Protein AF-A0A660WP55-F1 (afdb_monomer_lite)

Foldseek 3Di:
DDPPPPDPPVVVVLVVVVVLLVVLCVVVVNPLVSSCVVVVHDSVVSVVSCVVSVVPRPDD

Secondary structure (DSSP, 8-state):
--------HHHHHHHHHHHHHHHHHHHTTT-HHHHHHHTT--HHHHHHHHHHHT------

Sequence (60 aa):
STKRKIAPLKEALKSSEREIIENALRECGGNKKKAAQILGINRTTLYNKMRELGISDIEN

Radius of gyration: 13.41 Å; chains: 1; bounding box: 27×24×40 Å

pLDDT: mean 80.98, std 13.35, range [35.84, 92.0]

Structure (mmCIF, N/CA/C/O backbone):
data_AF-A0A660WP55-F1
#
_entry.id   AF-A0A660WP55-F1
#
loop_
_atom_site.group_PDB
_atom_site.id
_atom_site.type_symbol
_atom_site.label_atom_id
_atom_site.label_alt_id
_atom_site.label_comp_id
_atom_site.label_asym_id
_atom_site.label_entity_id
_atom_site.label_seq_id
_atom_site.pdbx_PDB_ins_code
_atom_site.Cartn_x
_atom_site.Cartn_y
_atom_site.Cartn_z
_atom_site.occupancy
_atom_site.B_iso_or_equiv
_atom_site.auth_seq_id
_atom_site.auth_comp_id
_atom_site.auth_asym_id
_atom_site.auth_atom_id
_atom_site.pdbx_PDB_model_num
ATOM 1 N N . SER A 1 1 ? -10.171 -16.734 27.560 1.00 43.97 1 SER A N 1
ATOM 2 C CA . SER A 1 1 ? -10.842 -15.849 26.588 1.00 43.97 1 SER A CA 1
ATOM 3 C C . SER A 1 1 ? -9.947 -14.676 26.239 1.00 43.97 1 SER A C 1
ATOM 5 O O . SER A 1 1 ? -9.811 -13.745 27.024 1.00 43.97 1 SER A O 1
ATOM 7 N N . THR A 1 2 ? -9.251 -14.753 25.109 1.00 54.62 2 THR A N 1
ATOM 8 C CA . THR A 1 2 ? -8.348 -13.703 24.624 1.00 54.62 2 THR A CA 1
ATOM 9 C C . THR A 1 2 ? -9.170 -12.493 24.182 1.00 54.62 2 THR A C 1
ATOM 11 O O . THR A 1 2 ? -9.928 -12.556 23.218 1.00 54.62 2 THR A O 1
ATOM 14 N N . LYS A 1 3 ? -9.068 -11.384 24.927 1.00 60.62 3 LYS A N 1
ATOM 15 C CA . LYS A 1 3 ? -9.717 -10.111 24.587 1.00 60.62 3 LYS A CA 1
ATOM 16 C C . LYS A 1 3 ? -9.260 -9.686 23.189 1.00 60.62 3 LYS A C 1
ATOM 18 O O . LYS A 1 3 ? -8.096 -9.339 23.003 1.00 60.62 3 LYS A O 1
ATOM 23 N N . ARG A 1 4 ? -10.166 -9.717 22.211 1.00 63.06 4 ARG A N 1
ATOM 24 C CA . ARG A 1 4 ? -9.931 -9.165 20.874 1.00 63.06 4 ARG A CA 1
ATOM 25 C C . ARG A 1 4 ? -9.722 -7.662 21.056 1.00 63.06 4 ARG A C 1
ATOM 27 O O . ARG A 1 4 ? -10.677 -6.949 21.351 1.00 63.06 4 ARG A O 1
ATOM 34 N N . LYS A 1 5 ? -8.471 -7.190 20.994 1.00 64.38 5 LYS A N 1
ATOM 35 C CA . LYS A 1 5 ? -8.182 -5.752 21.001 1.00 64.38 5 LYS A CA 1
ATOM 36 C C . LYS A 1 5 ? -8.873 -5.167 19.775 1.00 64.38 5 LYS A C 1
ATOM 38 O O . LYS A 1 5 ? -8.508 -5.493 18.649 1.00 64.38 5 LYS A O 1
ATOM 43 N N . ILE A 1 6 ? -9.903 -4.364 20.000 1.00 66.25 6 ILE A N 1
ATOM 44 C CA . ILE A 1 6 ? -10.551 -3.600 18.942 1.00 66.25 6 ILE A CA 1
ATOM 45 C C . ILE A 1 6 ? -9.566 -2.477 18.628 1.00 66.25 6 ILE A C 1
ATOM 47 O O . ILE A 1 6 ? -9.491 -1.490 19.357 1.00 66.25 6 ILE A O 1
ATOM 51 N N . ALA A 1 7 ? 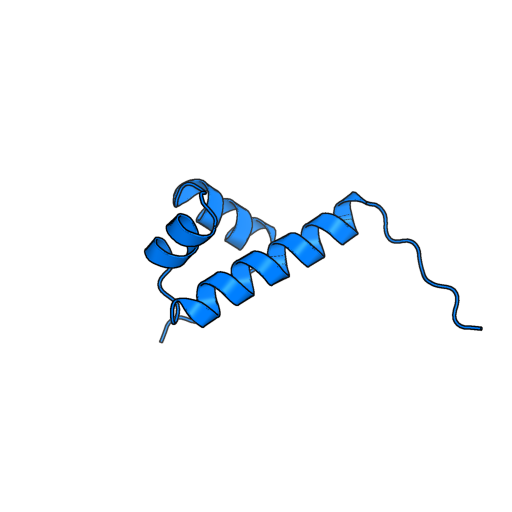-8.714 -2.695 17.627 1.00 65.88 7 ALA A N 1
ATOM 52 C CA . ALA A 1 7 ? -7.853 -1.640 17.124 1.00 65.88 7 ALA A CA 1
ATOM 53 C C . ALA A 1 7 ? -8.744 -0.531 16.537 1.00 65.88 7 ALA A C 1
ATOM 55 O O . ALA A 1 7 ? -9.809 -0.830 15.984 1.00 65.88 7 ALA A O 1
ATOM 56 N N . PRO A 1 8 ? -8.352 0.745 16.659 1.00 76.94 8 PRO A N 1
ATOM 57 C CA . PRO A 1 8 ? -9.095 1.834 16.043 1.00 76.94 8 PRO A CA 1
ATOM 58 C C . PRO A 1 8 ? -9.251 1.566 14.539 1.00 76.94 8 PRO A C 1
ATOM 60 O O . PRO A 1 8 ? -8.319 1.093 13.890 1.00 76.94 8 PRO A O 1
ATOM 63 N N . LEU A 1 9 ? -10.421 1.888 13.973 1.00 74.00 9 LEU A N 1
ATOM 64 C CA . LEU A 1 9 ? -10.766 1.630 12.561 1.00 74.00 9 LEU A CA 1
ATOM 65 C C . LEU A 1 9 ? -9.659 2.061 11.589 1.00 74.00 9 LEU A C 1
ATOM 67 O O . LEU A 1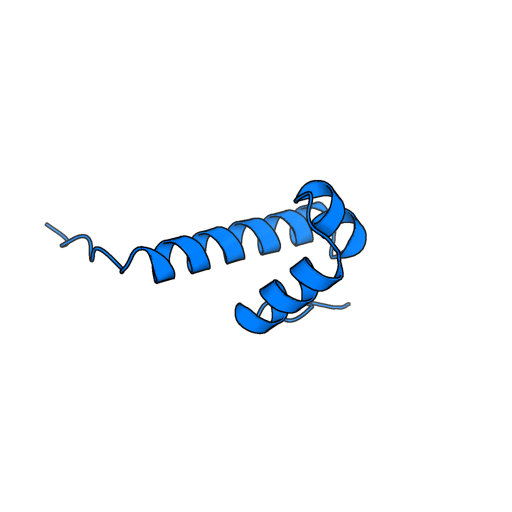 9 ? -9.388 1.393 10.596 1.00 74.00 9 LEU A O 1
ATOM 71 N N . LYS A 1 10 ? -8.977 3.159 11.919 1.00 75.19 10 LYS A N 1
ATOM 72 C CA . LYS A 1 10 ? -7.859 3.704 11.151 1.00 75.19 10 LYS A CA 1
ATOM 73 C C . LYS A 1 10 ? -6.665 2.747 11.049 1.00 75.19 10 LYS A C 1
ATOM 75 O O . LYS A 1 10 ? -6.022 2.707 10.007 1.00 75.19 10 LYS A O 1
ATOM 80 N N . GLU A 1 11 ? -6.359 1.987 12.096 1.00 77.56 11 GLU A N 1
ATOM 81 C CA . GLU A 1 11 ? -5.278 0.994 12.073 1.00 77.56 11 GLU A CA 1
ATOM 82 C C . GLU A 1 11 ? -5.689 -0.289 11.353 1.00 77.56 11 GLU A C 1
ATOM 84 O O . GLU A 1 11 ? -4.907 -0.814 10.563 1.00 77.56 11 GLU A O 1
ATOM 89 N N . ALA A 1 12 ? -6.929 -0.748 11.550 1.00 80.69 12 ALA A N 1
ATOM 90 C CA . ALA A 1 12 ? -7.454 -1.907 10.828 1.00 80.69 12 ALA A CA 1
ATOM 91 C C . ALA A 1 12 ? -7.432 -1.672 9.307 1.00 80.69 12 ALA A C 1
ATOM 93 O O . ALA A 1 12 ? -6.923 -2.506 8.562 1.00 80.69 12 ALA A O 1
ATOM 94 N N . LEU A 1 13 ? -7.885 -0.494 8.860 1.00 83.38 13 LEU A N 1
ATOM 95 C CA . LEU A 1 13 ? -7.847 -0.111 7.449 1.00 83.38 13 LEU A CA 1
ATOM 96 C C . LEU A 1 13 ? -6.419 -0.038 6.907 1.00 83.38 13 LEU A C 1
ATOM 98 O O . LEU A 1 13 ? -6.170 -0.553 5.825 1.00 83.38 13 LEU A O 1
ATOM 102 N N . LYS A 1 14 ? -5.467 0.536 7.655 1.00 84.38 14 LYS A N 1
ATOM 103 C CA . LYS A 1 14 ? -4.056 0.571 7.234 1.00 84.38 14 LYS A CA 1
ATOM 104 C C . LYS A 1 14 ? -3.464 -0.827 7.064 1.00 84.38 14 LYS A C 1
ATOM 106 O O . LYS A 1 14 ? -2.730 -1.055 6.106 1.00 84.38 14 LYS A O 1
ATOM 111 N N . SER A 1 15 ? -3.776 -1.751 7.973 1.00 84.25 15 SER A N 1
ATOM 112 C CA . SER A 1 15 ? -3.300 -3.134 7.884 1.00 84.25 15 SER A CA 1
ATOM 113 C C . SER A 1 15 ? -3.868 -3.843 6.657 1.00 84.25 15 SER A C 1
ATOM 115 O O . SER A 1 15 ? -3.112 -4.452 5.905 1.00 84.25 15 SER A O 1
ATOM 117 N N . SER A 1 16 ? -5.178 -3.731 6.423 1.00 88.19 16 SER A N 1
ATOM 118 C CA . SER A 1 16 ? -5.813 -4.314 5.237 1.00 88.19 16 SER A CA 1
ATOM 119 C C . SER A 1 16 ? -5.302 -3.680 3.947 1.00 88.19 16 SER A C 1
ATOM 121 O O . SER A 1 16 ? -5.023 -4.377 2.982 1.00 88.19 16 SER A O 1
ATOM 123 N N . GLU A 1 17 ? -5.125 -2.361 3.926 1.00 89.06 17 GLU A N 1
ATOM 124 C CA . GLU A 1 17 ? -4.636 -1.648 2.749 1.00 89.06 17 GLU A CA 1
ATOM 125 C C . GLU A 1 17 ? -3.195 -2.044 2.403 1.00 89.06 17 GLU A C 1
ATOM 127 O O . GLU A 1 17 ? -2.874 -2.250 1.231 1.00 89.06 17 GLU A O 1
ATOM 132 N N . ARG A 1 18 ? -2.346 -2.244 3.419 1.00 89.31 18 ARG A N 1
ATOM 133 C CA . ARG A 1 18 ? -1.004 -2.807 3.240 1.00 89.31 18 ARG A CA 1
ATOM 134 C C . ARG A 1 18 ? -1.051 -4.203 2.639 1.00 89.31 18 ARG A C 1
ATOM 136 O O . ARG A 1 18 ? -0.330 -4.456 1.680 1.00 89.31 18 ARG A O 1
ATOM 143 N N . GLU A 1 19 ? -1.880 -5.084 3.187 1.00 89.50 19 GLU A N 1
ATOM 144 C CA . GLU A 1 19 ? -2.009 -6.462 2.710 1.00 89.50 19 GLU A CA 1
ATOM 145 C C . GLU A 1 19 ? -2.482 -6.512 1.252 1.00 89.50 19 GLU A C 1
ATOM 147 O O . GLU A 1 19 ? -1.901 -7.224 0.437 1.00 89.50 19 GLU A O 1
ATOM 152 N N . ILE A 1 20 ? -3.463 -5.682 0.894 1.00 91.00 20 ILE A N 1
ATOM 153 C CA . ILE A 1 20 ? -3.978 -5.562 -0.474 1.00 91.00 20 ILE A CA 1
ATOM 154 C C . ILE A 1 20 ? -2.873 -5.120 -1.444 1.00 91.00 20 ILE A C 1
ATOM 156 O O . ILE A 1 20 ? -2.713 -5.709 -2.515 1.00 91.00 20 ILE A O 1
ATOM 160 N N . ILE A 1 21 ? -2.094 -4.098 -1.077 1.00 88.75 21 ILE A N 1
ATOM 161 C CA . ILE A 1 21 ? -1.001 -3.593 -1.918 1.00 88.75 21 ILE A CA 1
ATOM 162 C C . ILE A 1 21 ? 0.117 -4.630 -2.046 1.00 88.75 21 ILE A C 1
ATOM 164 O O . ILE A 1 21 ? 0.611 -4.862 -3.148 1.00 88.75 21 ILE A O 1
ATOM 168 N N . GLU A 1 22 ? 0.503 -5.272 -0.944 1.00 90.12 22 GLU A N 1
ATOM 169 C CA . GLU A 1 22 ? 1.531 -6.313 -0.936 1.00 90.12 22 GLU A CA 1
ATOM 170 C C . GLU A 1 22 ? 1.112 -7.516 -1.789 1.00 90.12 22 GLU A C 1
ATOM 172 O O . GLU A 1 22 ? 1.911 -8.010 -2.587 1.00 90.12 22 GLU A O 1
ATOM 177 N N . ASN A 1 23 ? -0.149 -7.942 -1.691 1.00 90.31 23 ASN A N 1
ATOM 178 C CA . ASN A 1 23 ? -0.671 -9.038 -2.496 1.00 90.31 23 ASN A CA 1
ATOM 179 C C . ASN A 1 23 ? -0.691 -8.672 -3.985 1.00 90.31 23 ASN A C 1
ATOM 181 O O . ASN A 1 23 ? -0.162 -9.418 -4.802 1.00 90.31 23 ASN A O 1
ATOM 185 N N . ALA A 1 24 ? -1.188 -7.482 -4.338 1.00 91.25 24 ALA A N 1
ATOM 186 C CA . ALA A 1 24 ? -1.176 -7.013 -5.723 1.00 91.25 24 ALA A CA 1
ATOM 187 C C . ALA A 1 24 ? 0.249 -6.932 -6.298 1.00 91.25 24 ALA A C 1
ATOM 189 O O . ALA A 1 24 ? 0.469 -7.286 -7.456 1.00 91.25 24 ALA A O 1
ATOM 190 N N . LEU A 1 25 ? 1.230 -6.497 -5.501 1.00 87.88 25 LEU A N 1
ATOM 191 C CA . LEU A 1 25 ? 2.637 -6.477 -5.905 1.00 87.88 25 LEU A CA 1
ATOM 192 C C . LEU A 1 25 ? 3.198 -7.891 -6.091 1.00 87.88 25 LEU A C 1
ATOM 194 O O . LEU A 1 25 ? 3.883 -8.122 -7.088 1.00 87.88 25 LEU A O 1
ATOM 198 N N . ARG A 1 26 ? 2.888 -8.833 -5.191 1.00 89.25 26 ARG A N 1
ATOM 199 C CA . ARG A 1 26 ? 3.292 -10.245 -5.319 1.00 89.25 26 ARG A CA 1
ATOM 200 C C . ARG A 1 26 ? 2.698 -10.900 -6.561 1.00 89.25 26 ARG A C 1
ATOM 202 O O . ARG A 1 26 ? 3.446 -11.490 -7.333 1.00 89.25 26 ARG A O 1
ATOM 209 N N . GLU A 1 27 ? 1.399 -10.737 -6.800 1.00 88.56 27 GLU A N 1
ATOM 210 C CA . GLU A 1 27 ? 0.726 -11.272 -7.994 1.00 88.56 27 GLU A CA 1
ATOM 211 C C . GLU A 1 27 ? 1.276 -10.660 -9.289 1.00 88.56 27 GLU A C 1
ATOM 213 O O . GLU A 1 27 ? 1.348 -11.310 -10.330 1.00 88.56 27 GLU A O 1
ATOM 218 N N . CYS A 1 28 ? 1.729 -9.408 -9.223 1.00 88.56 28 CYS A N 1
ATOM 219 C CA . CYS A 1 28 ? 2.370 -8.723 -10.339 1.00 88.56 28 CYS A CA 1
ATOM 220 C C . CYS A 1 28 ? 3.875 -8.998 -10.472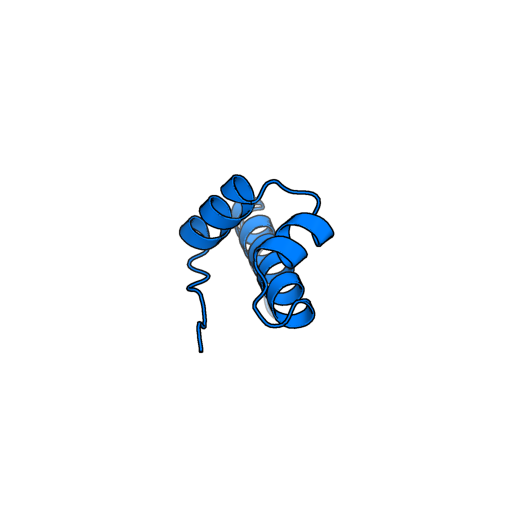 1.00 88.56 28 CYS A C 1
ATOM 222 O O . CYS A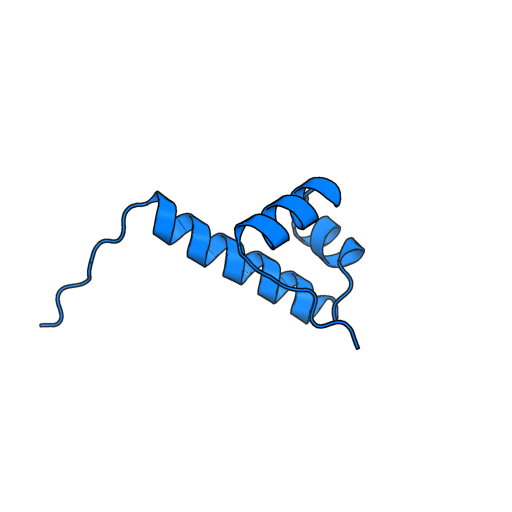 1 28 ? 4.493 -8.419 -11.371 1.00 88.56 28 CYS A O 1
ATOM 224 N N . GLY A 1 29 ? 4.478 -9.801 -9.587 1.00 85.50 29 GLY A N 1
ATOM 225 C CA . GLY A 1 29 ? 5.921 -10.060 -9.562 1.00 85.50 29 GLY A CA 1
ATOM 226 C C . GLY A 1 29 ? 6.761 -8.792 -9.376 1.00 85.50 29 GLY A C 1
ATOM 227 O O . GLY A 1 29 ? 7.738 -8.594 -10.088 1.00 85.50 29 GLY A O 1
ATOM 228 N N . GLY A 1 30 ? 6.327 -7.869 -8.513 1.00 81.94 30 GLY A N 1
ATOM 229 C CA . GLY A 1 30 ? 6.996 -6.579 -8.293 1.00 81.94 30 GLY A CA 1
ATOM 230 C C . GLY A 1 30 ? 6.657 -5.507 -9.336 1.00 81.94 30 GLY A C 1
ATOM 231 O O . GLY A 1 30 ? 7.138 -4.373 -9.261 1.00 81.94 30 GLY A O 1
ATOM 232 N N . ASN A 1 31 ? 5.780 -5.797 -10.304 1.00 86.31 31 ASN A N 1
ATOM 233 C CA . ASN A 1 31 ? 5.385 -4.800 -11.293 1.00 86.31 31 ASN A CA 1
ATOM 234 C C . ASN A 1 31 ? 4.377 -3.791 -10.718 1.00 86.31 31 ASN A C 1
ATOM 236 O O . ASN A 1 31 ? 3.160 -3.929 -10.853 1.00 86.31 31 ASN A O 1
ATOM 240 N N . LYS A 1 32 ? 4.914 -2.707 -10.155 1.00 85.69 32 LYS A N 1
ATOM 241 C CA . LYS A 1 32 ? 4.181 -1.564 -9.584 1.00 85.69 32 LYS A CA 1
ATOM 242 C C . LYS A 1 32 ? 3.126 -0.970 -10.528 1.00 85.69 32 LYS A C 1
ATOM 244 O O . LYS A 1 32 ? 2.079 -0.506 -10.086 1.00 85.69 32 LYS A O 1
ATOM 249 N N . LYS A 1 33 ? 3.377 -0.969 -11.846 1.00 88.69 33 LYS A N 1
ATOM 250 C CA . LYS A 1 33 ? 2.412 -0.457 -12.836 1.00 88.69 33 LYS A CA 1
ATOM 251 C C . LYS A 1 33 ? 1.200 -1.377 -12.934 1.00 88.69 33 LYS A C 1
ATOM 253 O O . LYS A 1 33 ? 0.079 -0.885 -12.873 1.00 88.69 33 LYS A O 1
ATOM 258 N N . LYS A 1 34 ? 1.433 -2.688 -13.048 1.00 90.06 34 LYS A N 1
ATOM 259 C CA . LYS A 1 34 ? 0.356 -3.683 -13.067 1.00 90.06 34 LYS A CA 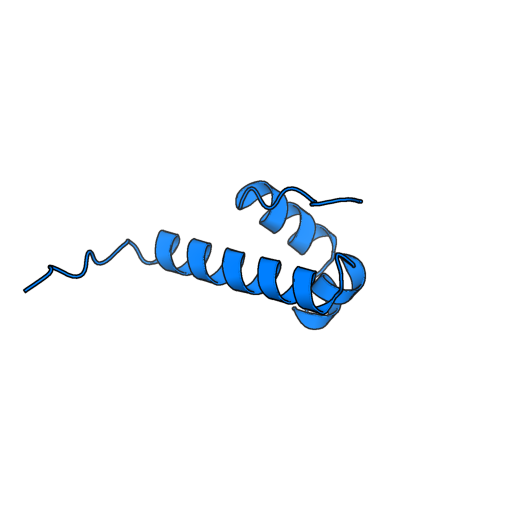1
ATOM 260 C C . LYS A 1 34 ? -0.402 -3.698 -11.741 1.00 90.06 34 LYS A C 1
ATOM 262 O O . LYS A 1 34 ? -1.622 -3.656 -11.773 1.00 90.06 34 LYS A O 1
ATOM 267 N N . ALA A 1 35 ? 0.295 -3.632 -10.606 1.00 91.25 35 ALA A N 1
ATOM 268 C CA . ALA A 1 35 ? -0.342 -3.590 -9.290 1.00 91.25 35 ALA A CA 1
ATOM 269 C C . ALA A 1 35 ? -1.275 -2.375 -9.154 1.00 91.25 35 ALA A C 1
ATOM 271 O O . ALA A 1 35 ? -2.421 -2.526 -8.749 1.00 91.25 35 ALA A O 1
ATOM 272 N N . ALA A 1 36 ? -0.834 -1.184 -9.581 1.00 90.88 36 ALA A N 1
ATOM 273 C CA . ALA A 1 36 ? -1.683 0.009 -9.605 1.00 90.88 36 ALA A CA 1
ATOM 274 C C . ALA A 1 36 ? -2.929 -0.177 -10.492 1.00 90.88 36 ALA A C 1
ATOM 276 O O . ALA A 1 36 ? -4.027 0.201 -10.091 1.00 90.88 36 ALA A O 1
ATOM 277 N N . GLN A 1 37 ? -2.770 -0.796 -11.669 1.00 91.88 37 GLN A N 1
ATOM 278 C CA . GLN A 1 37 ? -3.888 -1.083 -12.573 1.00 91.88 37 GLN A CA 1
ATOM 279 C C . GLN A 1 37 ? -4.882 -2.092 -11.984 1.00 91.88 37 GLN A C 1
ATOM 281 O O . GLN A 1 37 ? -6.081 -1.856 -12.079 1.00 91.88 37 GLN A O 1
ATOM 286 N N . ILE A 1 38 ? -4.405 -3.172 -11.356 1.00 90.62 38 ILE A N 1
ATOM 287 C CA . ILE A 1 38 ? -5.259 -4.177 -10.698 1.00 90.62 38 ILE A CA 1
ATOM 288 C C . ILE A 1 38 ? -6.034 -3.548 -9.540 1.00 90.62 38 ILE A C 1
ATOM 290 O O . ILE A 1 38 ? -7.229 -3.777 -9.390 1.00 90.62 38 ILE A O 1
ATOM 294 N N . LEU A 1 39 ? -5.363 -2.709 -8.752 1.00 88.44 39 LEU A N 1
ATOM 295 C CA . LEU A 1 39 ? -5.973 -1.992 -7.635 1.00 88.44 39 LEU A CA 1
ATOM 296 C C . LEU A 1 39 ? -6.888 -0.840 -8.081 1.00 88.44 39 LEU A C 1
ATOM 298 O O . LEU A 1 39 ? -7.541 -0.231 -7.238 1.00 88.44 39 LEU A O 1
ATOM 302 N N . GLY A 1 40 ? -6.926 -0.508 -9.376 1.00 92.00 40 GLY A N 1
ATOM 303 C CA . GLY A 1 40 ? -7.737 0.589 -9.908 1.00 92.00 40 GLY A CA 1
ATOM 304 C C . GLY A 1 40 ? -7.299 1.972 -9.419 1.00 92.00 40 GLY A C 1
ATOM 305 O O . GLY A 1 40 ? -8.095 2.910 -9.429 1.00 92.00 40 GLY A O 1
ATOM 306 N N . ILE A 1 41 ? -6.047 2.117 -8.977 1.00 90.56 41 ILE A N 1
ATOM 307 C CA . ILE A 1 41 ? -5.505 3.378 -8.465 1.00 90.56 41 ILE A CA 1
ATOM 308 C C . ILE A 1 41 ? -4.407 3.919 -9.369 1.00 90.56 41 ILE A C 1
ATOM 310 O O . ILE A 1 41 ? -3.739 3.204 -10.113 1.00 90.56 41 ILE A O 1
ATOM 314 N N . ASN A 1 42 ? -4.174 5.223 -9.268 1.00 91.38 42 ASN A N 1
ATOM 315 C CA . ASN A 1 42 ? -3.091 5.847 -10.006 1.00 91.38 42 ASN A CA 1
ATOM 316 C C . ASN A 1 42 ? -1.728 5.413 -9.446 1.00 91.38 42 ASN A C 1
ATOM 318 O O . ASN A 1 42 ? -1.573 5.225 -8.237 1.00 91.38 42 ASN A O 1
ATOM 322 N N . ARG A 1 43 ? -0.706 5.331 -10.309 1.00 87.38 43 ARG A N 1
ATOM 323 C CA . ARG A 1 43 ? 0.663 4.952 -9.897 1.00 87.38 43 ARG A CA 1
ATOM 324 C C . ARG A 1 43 ? 1.167 5.845 -8.759 1.00 87.38 43 ARG A C 1
ATOM 326 O O . ARG A 1 43 ? 1.706 5.338 -7.787 1.00 87.38 43 ARG A O 1
ATOM 333 N N . THR A 1 44 ? 0.930 7.156 -8.835 1.00 89.38 44 THR A N 1
ATOM 334 C CA . THR A 1 44 ? 1.311 8.122 -7.790 1.00 89.38 44 THR A CA 1
ATOM 335 C C . THR A 1 44 ? 0.641 7.823 -6.447 1.00 89.38 44 THR A C 1
ATOM 337 O O . THR A 1 44 ? 1.288 7.907 -5.407 1.00 89.38 44 THR A O 1
ATOM 340 N N . THR A 1 45 ? -0.633 7.419 -6.460 1.00 90.75 45 THR A N 1
ATOM 341 C CA . THR A 1 45 ? -1.364 7.007 -5.253 1.00 90.75 45 THR A CA 1
ATOM 342 C C . THR A 1 45 ? -0.768 5.739 -4.663 1.00 90.75 45 THR A C 1
ATOM 344 O O . THR A 1 45 ? -0.563 5.681 -3.454 1.00 90.75 45 THR A O 1
ATOM 347 N N . LEU A 1 46 ? -0.432 4.757 -5.507 1.00 88.38 46 LEU A N 1
ATOM 348 C CA . LEU A 1 46 ? 0.253 3.544 -5.070 1.00 88.38 46 LEU A CA 1
ATOM 349 C C . LEU A 1 46 ? 1.589 3.887 -4.396 1.00 88.38 46 LEU A C 1
ATOM 351 O O . LEU A 1 46 ? 1.815 3.456 -3.273 1.00 88.38 46 LEU A O 1
ATOM 355 N N . TYR A 1 47 ? 2.432 4.716 -5.019 1.00 88.00 47 TYR A N 1
ATOM 356 C CA . TYR A 1 47 ? 3.715 5.134 -4.436 1.00 88.00 47 TYR A CA 1
ATOM 357 C C . TYR A 1 47 ? 3.555 5.862 -3.098 1.00 88.00 47 TYR A C 1
ATOM 359 O O . TYR A 1 47 ? 4.323 5.615 -2.169 1.00 88.00 47 TYR A O 1
ATOM 367 N N . ASN A 1 48 ? 2.561 6.747 -2.978 1.00 89.56 48 ASN A N 1
ATOM 368 C CA . ASN A 1 48 ? 2.281 7.427 -1.715 1.00 89.56 48 ASN A CA 1
ATOM 369 C C . ASN A 1 48 ? 1.853 6.429 -0.636 1.00 89.56 48 ASN A C 1
ATOM 371 O O . ASN A 1 48 ? 2.461 6.418 0.431 1.00 89.56 48 ASN A O 1
ATOM 375 N N . LYS A 1 49 ? 0.908 5.528 -0.937 1.00 88.12 49 LYS A N 1
ATOM 376 C CA . LYS A 1 49 ? 0.482 4.482 0.004 1.00 88.12 49 LYS A CA 1
ATOM 377 C C . LYS A 1 49 ? 1.631 3.546 0.378 1.00 88.12 49 LYS A C 1
ATOM 379 O O . LYS A 1 49 ? 1.800 3.245 1.551 1.00 88.12 49 LYS A O 1
ATOM 384 N N . MET A 1 50 ? 2.469 3.141 -0.575 1.00 86.75 50 MET A N 1
ATOM 385 C CA . MET A 1 50 ? 3.658 2.325 -0.305 1.00 86.75 50 MET A CA 1
ATOM 386 C C . MET A 1 50 ? 4.618 3.029 0.658 1.00 86.75 50 MET A C 1
ATOM 388 O O . MET A 1 50 ? 5.067 2.408 1.618 1.00 86.75 50 MET A O 1
ATOM 392 N N . ARG A 1 51 ? 4.881 4.331 0.466 1.00 86.69 51 ARG A N 1
ATOM 393 C CA . ARG A 1 51 ? 5.710 5.114 1.398 1.00 86.69 51 ARG A CA 1
ATOM 394 C C . ARG A 1 51 ? 5.071 5.255 2.776 1.00 86.69 51 ARG A C 1
ATOM 396 O O . ARG A 1 51 ? 5.759 5.066 3.772 1.00 86.69 51 ARG A O 1
ATOM 403 N N . GLU A 1 52 ? 3.776 5.5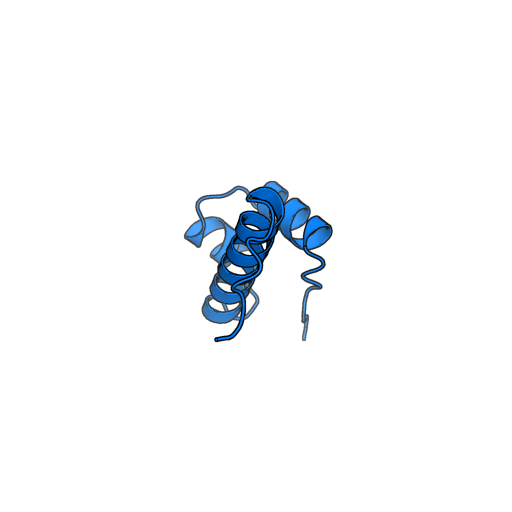53 2.844 1.00 87.31 52 GLU A N 1
ATOM 404 C CA . GLU A 1 52 ? 3.052 5.691 4.115 1.00 87.31 52 GLU A CA 1
ATOM 405 C C . GLU A 1 52 ? 2.962 4.376 4.902 1.00 87.31 52 GLU A C 1
ATOM 407 O O . GLU A 1 52 ? 2.939 4.390 6.133 1.00 87.31 52 GLU A O 1
ATOM 412 N N . LEU A 1 53 ? 2.906 3.242 4.199 1.00 85.38 53 LEU A N 1
ATOM 413 C CA . LEU A 1 53 ? 2.793 1.903 4.781 1.00 85.38 53 LEU A CA 1
ATOM 414 C C . LEU A 1 53 ? 4.156 1.217 4.974 1.00 85.38 53 LEU A C 1
ATOM 416 O O . LEU A 1 53 ? 4.204 0.116 5.524 1.00 85.38 53 LEU A O 1
ATOM 420 N N . GLY A 1 54 ? 5.252 1.849 4.540 1.00 83.56 54 GLY A N 1
ATOM 421 C CA . GLY A 1 54 ? 6.604 1.289 4.620 1.00 83.56 54 GLY A CA 1
ATOM 422 C C . GLY A 1 54 ? 6.807 0.050 3.743 1.00 83.56 54 GLY A C 1
ATOM 423 O O . GLY A 1 54 ? 7.611 -0.816 4.080 1.00 83.56 54 GLY A O 1
ATOM 424 N N . ILE A 1 55 ? 6.061 -0.062 2.641 1.00 81.44 55 ILE A N 1
ATOM 425 C CA . ILE A 1 55 ? 6.231 -1.120 1.641 1.00 81.44 55 ILE A CA 1
ATOM 426 C C . ILE A 1 55 ? 7.416 -0.706 0.768 1.00 81.44 55 ILE A C 1
ATOM 428 O O . ILE A 1 55 ? 7.257 -0.059 -0.270 1.00 81.44 55 ILE A O 1
ATOM 432 N N . SER A 1 56 ? 8.618 -1.000 1.258 1.00 65.69 56 SER A N 1
ATOM 433 C CA . SER A 1 56 ? 9.855 -0.821 0.507 1.00 65.69 56 SER A CA 1
ATOM 434 C C . SER A 1 56 ? 9.862 -1.796 -0.655 1.00 65.69 56 SER A C 1
ATOM 436 O O . SER A 1 56 ? 9.572 -2.980 -0.486 1.00 65.69 56 SER A O 1
ATOM 438 N N . ASP A 1 57 ? 10.171 -1.274 -1.832 1.00 61.16 57 ASP A N 1
ATOM 439 C CA . ASP A 1 57 ? 10.314 -2.079 -3.025 1.00 61.16 57 ASP A CA 1
ATOM 440 C C . ASP A 1 57 ? 11.375 -3.156 -2.789 1.00 61.16 57 ASP A C 1
ATOM 442 O O . ASP A 1 57 ? 12.538 -2.847 -2.530 1.00 61.16 57 ASP A O 1
ATOM 446 N N . ILE A 1 58 ? 10.959 -4.420 -2.800 1.00 53.12 58 ILE A N 1
ATOM 447 C CA . ILE A 1 58 ? 11.886 -5.547 -2.781 1.00 53.12 58 ILE A CA 1
ATOM 448 C C . ILE A 1 58 ? 12.369 -5.699 -4.228 1.00 53.12 58 ILE A C 1
ATOM 450 O O . ILE A 1 58 ? 11.963 -6.617 -4.935 1.00 53.12 58 ILE A O 1
ATOM 454 N N . GLU A 1 59 ? 13.146 -4.727 -4.699 1.00 47.97 59 GLU A N 1
ATOM 455 C CA . GLU A 1 59 ? 13.714 -4.729 -6.045 1.00 47.97 59 GLU A CA 1
ATOM 456 C C . GLU A 1 59 ? 14.927 -5.681 -6.037 1.00 47.97 59 GLU A C 1
ATOM 458 O O . GLU A 1 59 ? 15.935 -5.434 -5.369 1.00 47.97 59 GLU A O 1
ATOM 463 N N . ASN A 1 60 ? 14.792 -6.813 -6.734 1.00 35.84 60 ASN A N 1
ATOM 464 C CA . ASN A 1 60 ? 15.870 -7.507 -7.448 1.00 35.84 60 ASN A CA 1
ATOM 465 C C . ASN A 1 60 ? 15.459 -7.590 -8.916 1.00 35.84 60 ASN A C 1
ATOM 467 O O . ASN A 1 60 ? 14.283 -7.947 -9.162 1.00 35.84 60 ASN A O 1
#